Protein AF-A0A819Y120-F1 (afdb_monomer_lite)

Secondary structure (DSSP, 8-state):
-PPPHHHHHHHSPPSSEE----EEPPP-S-TTT-TT-S-EE-----EESS-S-TT-----PPP------

pLDDT: mean 78.43, std 9.14, range [56.34, 92.5]

Radius of gyration: 17.17 Å; chains: 1; bounding box: 37×40×32 Å

InterPro domains:
  IPR009199 PhoPQ-activated pathogenicity-related protein, PqaA type [PF10142] (22-67)
  IPR009199 PhoPQ-activated pathogenicity-related protein, PqaA type [PTHR31497] (3-68)

Organism: NCBI:txid433720

Foldseek 3Di:
DDDDPVNVVVPPDDLFWDWDDKDKDDFQDDCVVDVCRIATDDDTDTDGPDDPPPPDDDDDDDDDDRPDD

Sequence (69 aa):
IYSTSLDDYVNTPDPTYTWKHLITSQQWFNNSFSSRSIWWHYMIITVPNILRR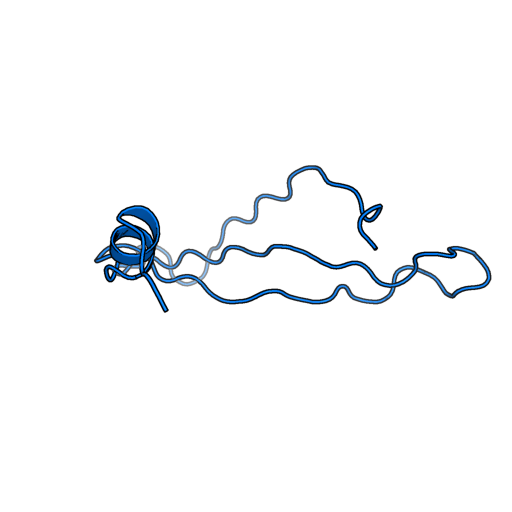SNNAFMLIVGGNNNEP

Structure (mmCIF, N/CA/C/O backbone):
data_AF-A0A819Y120-F1
#
_entry.id   AF-A0A819Y120-F1
#
loop_
_atom_site.group_PDB
_atom_site.id
_atom_site.type_symbol
_atom_site.label_atom_id
_atom_site.label_alt_id
_atom_site.label_comp_id
_atom_site.label_asym_id
_atom_site.label_entity_id
_atom_site.label_seq_id
_atom_site.pdbx_PDB_ins_code
_atom_site.Cartn_x
_atom_site.Cartn_y
_atom_site.Cartn_z
_atom_site.occupancy
_atom_site.B_iso_or_equiv
_atom_site.auth_seq_id
_atom_site.auth_comp_id
_atom_site.auth_asym_id
_atom_site.auth_atom_id
_atom_site.pdbx_PDB_model_num
ATOM 1 N N . ILE A 1 1 ? 9.257 26.740 7.884 1.00 56.34 1 ILE A N 1
ATOM 2 C CA . ILE A 1 1 ? 8.649 25.496 7.357 1.00 56.34 1 ILE A CA 1
ATOM 3 C C . ILE A 1 1 ? 7.152 25.738 7.409 1.00 56.34 1 ILE A C 1
ATOM 5 O O . ILE A 1 1 ? 6.664 26.006 8.497 1.00 56.34 1 ILE A O 1
ATOM 9 N N . TYR A 1 2 ? 6.477 25.813 6.264 1.00 71.00 2 TYR A N 1
ATOM 10 C CA . TYR A 1 2 ? 5.041 26.101 6.205 1.00 71.00 2 TYR A CA 1
ATOM 11 C C . TYR A 1 2 ? 4.288 24.775 6.106 1.00 71.00 2 TYR A C 1
ATOM 13 O O . TYR A 1 2 ? 4.642 23.972 5.244 1.00 71.00 2 TYR A O 1
ATOM 21 N N . SER A 1 3 ? 3.311 24.538 6.985 1.00 79.75 3 SER A N 1
ATOM 22 C CA . SER A 1 3 ? 2.338 23.459 6.800 1.00 79.75 3 SER A CA 1
ATOM 23 C C . SER A 1 3 ? 1.211 23.957 5.902 1.00 79.75 3 SER A C 1
ATOM 25 O O . SER A 1 3 ? 0.825 25.129 5.933 1.00 79.75 3 SER A O 1
ATOM 27 N N . THR A 1 4 ? 0.725 23.072 5.046 1.00 88.81 4 THR A N 1
ATOM 28 C CA . THR A 1 4 ? -0.481 23.285 4.256 1.00 88.81 4 THR A CA 1
ATOM 29 C C . THR A 1 4 ? -1.697 22.770 5.020 1.00 88.81 4 THR A C 1
ATOM 31 O O . THR A 1 4 ? -1.584 21.935 5.915 1.00 88.81 4 THR A O 1
ATOM 34 N N . SER A 1 5 ? -2.892 23.198 4.613 1.00 87.19 5 SER A N 1
ATOM 35 C CA . SER A 1 5 ? -4.140 22.613 5.118 1.00 87.19 5 SER A CA 1
ATOM 36 C C . SER A 1 5 ? -4.248 21.105 4.841 1.00 87.19 5 SER A C 1
ATOM 38 O O . SER A 1 5 ? -4.939 20.396 5.570 1.00 87.19 5 SER A O 1
ATOM 40 N N . LEU A 1 6 ? -3.557 20.602 3.810 1.00 79.94 6 LEU A N 1
ATOM 41 C CA . LEU A 1 6 ? -3.456 19.171 3.535 1.00 79.94 6 LEU A CA 1
ATOM 42 C C . LEU A 1 6 ? -2.571 18.463 4.566 1.00 79.94 6 LEU A C 1
ATOM 44 O O . LEU A 1 6 ? -2.934 17.383 5.021 1.00 79.94 6 LEU A O 1
ATOM 48 N N . ASP A 1 7 ? -1.453 19.071 4.965 1.00 83.62 7 ASP A N 1
ATOM 49 C CA . ASP A 1 7 ? -0.585 18.513 6.005 1.00 83.62 7 ASP A CA 1
ATOM 50 C C . ASP A 1 7 ? -1.332 18.410 7.340 1.00 83.62 7 ASP A C 1
ATOM 52 O O . ASP A 1 7 ? -1.254 17.383 8.010 1.00 83.62 7 ASP A O 1
ATOM 56 N N . ASP A 1 8 ? -2.109 19.431 7.709 1.00 85.44 8 ASP A N 1
ATOM 57 C CA . ASP A 1 8 ? -2.917 19.415 8.936 1.00 85.44 8 ASP A CA 1
ATOM 58 C C . ASP A 1 8 ? -3.983 18.300 8.896 1.00 85.44 8 ASP A C 1
ATOM 60 O O . ASP A 1 8 ? -4.186 17.582 9.880 1.00 85.44 8 ASP A O 1
ATOM 64 N N . TYR A 1 9 ? -4.627 18.097 7.740 1.00 79.56 9 TYR A N 1
ATOM 65 C CA . TYR A 1 9 ? -5.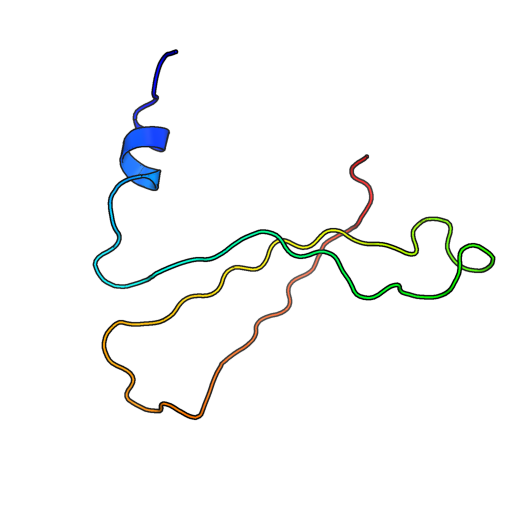591 17.013 7.533 1.00 79.56 9 TYR A CA 1
ATOM 66 C C . TYR A 1 9 ? -4.939 15.627 7.632 1.00 79.56 9 TYR A C 1
ATOM 68 O O . TYR A 1 9 ? -5.426 14.773 8.367 1.00 79.56 9 TYR A O 1
ATOM 76 N N . VAL A 1 10 ? -3.817 15.409 6.941 1.00 76.38 10 VAL A N 1
ATOM 77 C CA . VAL A 1 10 ? -3.085 14.129 6.946 1.00 76.38 10 VAL A CA 1
ATOM 78 C C . VAL A 1 10 ? -2.555 13.786 8.341 1.00 76.38 10 VAL A C 1
ATOM 80 O O . VAL A 1 10 ? -2.528 12.615 8.718 1.00 76.38 10 VAL A O 1
ATOM 83 N N . ASN A 1 11 ? -2.157 14.796 9.119 1.00 79.25 11 ASN A N 1
ATOM 84 C CA . ASN A 1 11 ? -1.667 14.622 10.487 1.00 79.25 11 ASN A CA 1
ATOM 85 C C . ASN A 1 11 ? -2.785 14.506 11.536 1.00 79.25 11 ASN A C 1
ATOM 87 O O . ASN A 1 11 ? -2.496 14.214 12.699 1.00 79.25 11 ASN A O 1
ATOM 91 N N . THR A 1 12 ? -4.050 14.725 11.165 1.00 82.31 12 THR A N 1
ATOM 92 C CA . THR A 1 12 ? -5.176 14.532 12.082 1.00 82.31 12 THR A CA 1
ATOM 93 C C . THR A 1 12 ? -5.330 13.035 12.386 1.00 82.31 12 THR A C 1
ATOM 95 O O . THR A 1 12 ? -5.471 12.244 11.452 1.00 82.31 12 THR A O 1
ATOM 98 N N . PRO A 1 13 ? -5.321 12.605 13.665 1.00 75.75 13 PRO A N 1
ATOM 99 C CA . PRO A 1 13 ? -5.504 11.199 14.010 1.00 75.75 13 PRO A CA 1
ATOM 100 C C . PRO A 1 13 ? -6.853 10.677 13.502 1.00 75.75 13 PRO A C 1
ATOM 102 O O . PRO A 1 13 ? -7.905 11.187 13.890 1.00 75.75 13 PRO A O 1
ATOM 105 N N . ASP A 1 14 ? -6.828 9.650 12.653 1.00 70.38 14 ASP A N 1
ATOM 106 C CA . ASP A 1 14 ? -8.046 8.988 12.190 1.00 70.38 14 ASP A CA 1
ATOM 107 C C . ASP A 1 14 ? -8.601 8.099 13.328 1.00 70.38 14 ASP A C 1
ATOM 109 O O . ASP A 1 14 ? -7.913 7.188 13.801 1.00 70.38 14 ASP A O 1
ATOM 113 N N . PRO A 1 15 ? -9.841 8.337 13.801 1.00 72.06 15 PRO A N 1
ATOM 114 C CA . PRO A 1 15 ? -10.444 7.588 14.904 1.00 72.06 15 PRO A CA 1
ATOM 115 C C . PRO A 1 15 ? -10.927 6.190 14.495 1.00 72.06 15 PRO A C 1
ATOM 117 O O . PRO A 1 15 ? -11.571 5.509 15.289 1.00 72.06 15 PRO A O 1
ATOM 120 N N . THR A 1 16 ? -10.678 5.773 13.259 1.00 67.00 16 THR A N 1
ATOM 121 C CA . THR A 1 16 ? -11.177 4.541 12.646 1.00 67.00 16 THR A CA 1
ATOM 122 C C . THR A 1 16 ? -10.031 3.658 12.173 1.00 67.00 16 THR A C 1
ATOM 124 O O . THR A 1 16 ? -10.147 2.436 12.270 1.00 67.00 16 THR A O 1
ATOM 127 N N . TYR A 1 17 ? -8.934 4.251 11.694 1.00 64.25 17 TYR A N 1
ATOM 128 C CA . TYR A 1 17 ? -7.867 3.540 10.997 1.00 64.25 17 TYR A CA 1
ATOM 129 C C . TYR A 1 17 ? -6.462 4.007 11.397 1.00 64.25 17 TYR A C 1
ATOM 131 O O . TYR A 1 17 ? -6.201 5.184 11.598 1.00 64.25 17 TYR A O 1
ATOM 139 N N . THR A 1 18 ? -5.510 3.076 11.456 1.00 66.00 18 THR A N 1
ATOM 140 C CA . THR A 1 18 ? -4.071 3.376 11.594 1.00 66.00 18 THR A CA 1
ATOM 141 C C . THR A 1 18 ? -3.314 2.817 10.393 1.00 66.00 18 THR A C 1
ATOM 143 O O . THR A 1 18 ? -3.599 1.686 10.000 1.00 66.00 18 THR A O 1
ATOM 146 N N . TRP A 1 19 ? -2.343 3.568 9.852 1.00 59.62 19 TRP A N 1
ATOM 147 C CA . TRP A 1 19 ? -1.504 3.182 8.707 1.00 59.62 19 TRP A CA 1
ATOM 148 C C . TRP A 1 19 ? -0.013 3.070 9.061 1.00 59.62 19 TRP A C 1
ATOM 150 O O . TRP A 1 19 ? 0.467 3.708 9.997 1.00 59.62 19 TRP A O 1
ATOM 160 N N . LYS A 1 20 ? 0.737 2.225 8.333 1.00 57.41 20 LYS A N 1
ATOM 161 C CA . LYS A 1 20 ? 2.191 2.037 8.509 1.00 57.41 20 LYS A CA 1
ATOM 162 C C . LYS A 1 20 ? 2.937 1.855 7.177 1.00 57.41 20 LYS A C 1
ATOM 164 O O . LYS A 1 20 ? 2.615 0.941 6.435 1.00 57.41 20 LYS A O 1
ATOM 169 N N . HIS A 1 21 ? 3.947 2.718 7.012 1.00 57.59 21 HIS A N 1
ATOM 170 C CA . HIS A 1 21 ? 5.268 2.653 6.350 1.00 57.59 21 HIS A CA 1
ATOM 171 C C 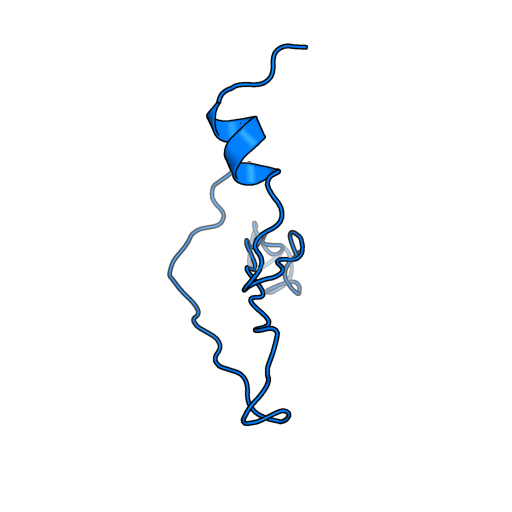. HIS A 1 21 ? 5.495 1.957 4.989 1.00 57.59 21 HIS A C 1
ATOM 173 O O . HIS A 1 21 ? 4.964 0.893 4.691 1.00 57.59 21 HIS A O 1
ATOM 179 N N . LEU A 1 22 ? 6.416 2.552 4.214 1.00 57.84 22 LEU A N 1
ATOM 180 C CA . LEU A 1 22 ? 6.997 1.979 2.998 1.00 57.84 22 LEU A CA 1
ATOM 181 C C . LEU A 1 22 ? 7.728 0.668 3.295 1.00 57.84 22 LEU A C 1
ATOM 183 O O . LEU A 1 22 ? 8.429 0.547 4.301 1.00 57.84 22 LEU A O 1
ATOM 187 N N . ILE A 1 23 ? 7.610 -0.282 2.372 1.00 66.81 23 ILE A N 1
ATOM 188 C CA . ILE A 1 23 ? 8.326 -1.553 2.432 1.00 66.81 23 ILE A CA 1
ATOM 189 C C . ILE A 1 23 ? 9.110 -1.774 1.141 1.00 66.81 23 ILE A C 1
ATOM 191 O O . ILE A 1 23 ? 8.665 -1.439 0.040 1.00 66.81 23 ILE A O 1
ATOM 195 N N . THR A 1 24 ? 10.297 -2.347 1.285 1.00 69.12 24 THR A N 1
ATOM 196 C CA . THR A 1 24 ? 11.120 -2.791 0.161 1.00 69.12 24 THR A CA 1
ATOM 197 C C . THR A 1 24 ? 10.719 -4.212 -0.222 1.00 69.12 24 THR A C 1
ATOM 199 O O . THR A 1 24 ? 10.382 -5.023 0.644 1.00 69.12 24 THR A O 1
ATOM 202 N N . SER A 1 25 ? 10.731 -4.523 -1.516 1.00 68.38 25 SER A N 1
ATOM 203 C CA . SER A 1 25 ? 10.398 -5.858 -2.005 1.00 68.38 25 SER A CA 1
ATOM 204 C C . SER A 1 25 ? 11.397 -6.907 -1.517 1.00 68.38 25 SER A C 1
ATOM 206 O O . SER A 1 25 ? 12.569 -6.625 -1.259 1.00 68.38 25 SER A O 1
ATOM 208 N N . GLN A 1 26 ? 10.957 -8.165 -1.499 1.00 70.56 26 GLN A N 1
ATOM 209 C CA . GLN A 1 26 ? 11.896 -9.273 -1.636 1.00 70.56 26 GLN A CA 1
ATOM 210 C C . GLN A 1 26 ? 12.512 -9.212 -3.043 1.00 70.56 26 GLN A C 1
ATOM 212 O O . GLN A 1 26 ? 11.813 -8.892 -4.008 1.00 70.56 26 GLN A O 1
ATOM 217 N N . GLN A 1 27 ? 13.818 -9.463 -3.163 1.00 78.06 27 GLN A N 1
ATOM 218 C CA . GLN A 1 27 ? 14.518 -9.359 -4.442 1.00 78.06 27 GLN A CA 1
ATOM 219 C C . GLN A 1 27 ? 13.912 -10.326 -5.475 1.00 78.06 27 GLN A C 1
ATOM 221 O O . GLN A 1 27 ? 13.898 -11.541 -5.267 1.00 78.06 27 GLN A O 1
ATOM 226 N N . TRP A 1 28 ? 13.436 -9.790 -6.599 1.00 70.06 28 TRP A N 1
ATOM 227 C CA . TRP A 1 28 ? 12.938 -10.572 -7.723 1.00 70.06 28 TRP A CA 1
ATOM 228 C C . TRP A 1 28 ? 14.050 -10.810 -8.743 1.00 70.06 28 TRP A C 1
ATOM 230 O O . TRP A 1 28 ? 14.457 -9.895 -9.462 1.00 70.06 28 TRP A O 1
ATOM 240 N N . PHE A 1 29 ? 14.508 -12.064 -8.816 1.00 71.56 29 PHE A N 1
ATOM 241 C CA . PHE A 1 29 ? 15.646 -12.488 -9.636 1.00 71.56 29 PHE A CA 1
ATOM 242 C C . PHE A 1 29 ? 16.954 -11.749 -9.294 1.00 71.56 29 PHE A C 1
ATOM 244 O O . PHE A 1 29 ? 16.991 -10.764 -8.564 1.00 71.56 29 PHE A O 1
ATOM 251 N N . ASN A 1 30 ? 18.088 -12.248 -9.777 1.00 81.50 30 ASN A N 1
ATOM 252 C CA . ASN A 1 30 ? 19.352 -11.535 -9.602 1.00 81.50 30 ASN A CA 1
ATOM 253 C C . ASN A 1 30 ? 19.561 -10.505 -10.733 1.00 81.50 30 ASN A C 1
ATOM 255 O O . ASN A 1 30 ? 18.833 -10.472 -11.732 1.00 81.50 30 ASN A O 1
ATOM 259 N N . ASN A 1 31 ? 20.608 -9.694 -10.594 1.00 83.06 31 ASN A N 1
ATOM 260 C CA . ASN A 1 31 ? 20.906 -8.622 -11.544 1.00 83.06 31 ASN A CA 1
ATOM 261 C C . ASN A 1 31 ? 21.321 -9.120 -12.941 1.00 83.06 31 ASN A C 1
ATOM 263 O O . ASN A 1 31 ? 21.426 -8.303 -13.850 1.00 83.06 31 ASN A O 1
ATOM 267 N N . SER A 1 32 ? 21.547 -10.427 -13.142 1.00 86.25 32 SER A N 1
ATOM 268 C CA . SER A 1 32 ? 21.832 -10.970 -14.477 1.00 86.25 32 SER A CA 1
ATOM 269 C C . SER A 1 32 ? 20.576 -11.174 -15.323 1.00 86.25 32 SER A C 1
ATOM 271 O O . SER A 1 32 ? 20.690 -11.333 -16.533 1.00 86.25 32 SER A O 1
ATOM 273 N N . PHE A 1 33 ? 19.390 -11.172 -14.708 1.00 83.38 33 PHE A N 1
ATOM 274 C CA . PHE A 1 33 ? 18.111 -11.360 -15.405 1.00 83.38 33 PHE A CA 1
ATOM 275 C C . PHE A 1 33 ? 17.192 -10.143 -15.316 1.00 83.38 33 PHE A C 1
ATOM 277 O O . PHE A 1 33 ? 16.353 -9.950 -16.191 1.00 83.38 33 PHE A O 1
ATOM 2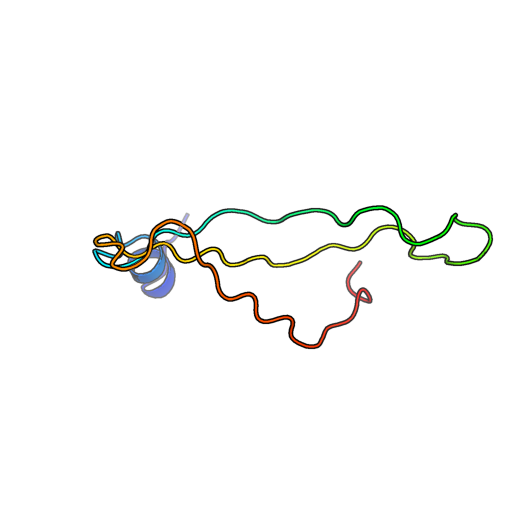84 N N . SER A 1 34 ? 17.351 -9.311 -14.285 1.00 83.94 34 SER A N 1
ATOM 285 C CA . SER A 1 34 ? 16.602 -8.066 -14.147 1.00 83.94 34 SER A CA 1
ATOM 286 C C . SER A 1 34 ? 17.513 -6.957 -13.648 1.00 83.94 34 SER A C 1
ATOM 288 O O . SER A 1 34 ? 18.058 -7.033 -12.549 1.00 83.94 34 SER A O 1
ATOM 290 N N . SER A 1 35 ? 17.630 -5.883 -14.427 1.00 83.56 35 SER A N 1
ATOM 291 C CA . SER A 1 35 ? 18.329 -4.664 -14.006 1.00 83.56 35 SER A CA 1
ATOM 292 C C . SER A 1 35 ? 17.609 -3.923 -12.871 1.00 83.56 35 SER A C 1
ATOM 294 O O . SER A 1 35 ? 18.183 -3.015 -12.276 1.00 83.56 35 SER A O 1
ATOM 296 N N . ARG A 1 36 ? 16.368 -4.317 -12.547 1.00 79.75 36 ARG A N 1
ATOM 297 C CA . ARG A 1 36 ? 15.541 -3.778 -11.460 1.00 79.75 36 ARG A CA 1
ATOM 298 C C . ARG A 1 36 ? 15.024 -4.927 -10.598 1.00 79.75 36 ARG A C 1
ATOM 300 O O . ARG A 1 36 ? 13.837 -5.245 -10.606 1.00 79.75 36 ARG A O 1
ATOM 307 N N . SER A 1 37 ? 15.939 -5.606 -9.915 1.00 84.00 37 SER A N 1
ATOM 308 C CA . SER A 1 37 ? 15.633 -6.766 -9.069 1.00 84.00 37 SER A CA 1
ATOM 309 C C . SER A 1 37 ? 15.046 -6.387 -7.701 1.00 84.00 37 SER A C 1
ATOM 311 O O . SER A 1 37 ? 14.387 -7.207 -7.068 1.00 84.00 37 SER A O 1
ATOM 313 N N . ILE A 1 38 ? 15.234 -5.142 -7.254 1.00 81.94 38 ILE A N 1
ATOM 314 C CA . ILE A 1 38 ? 14.669 -4.593 -6.012 1.00 81.94 38 ILE A CA 1
ATOM 315 C C . ILE A 1 38 ? 13.600 -3.559 -6.367 1.00 81.94 38 ILE A C 1
ATOM 317 O O . ILE A 1 38 ? 13.844 -2.671 -7.188 1.00 81.94 38 ILE A O 1
ATOM 321 N N . TRP A 1 39 ? 12.409 -3.699 -5.783 1.00 80.69 39 TRP A N 1
ATOM 322 C CA . TRP A 1 39 ? 11.262 -2.822 -6.022 1.00 80.69 39 TRP A CA 1
ATOM 323 C C . TRP A 1 39 ? 10.860 -2.103 -4.737 1.00 80.69 39 TRP A C 1
ATOM 325 O O . TRP A 1 39 ? 10.957 -2.654 -3.638 1.00 80.69 39 TRP A O 1
ATOM 335 N N . TRP A 1 40 ? 10.384 -0.871 -4.880 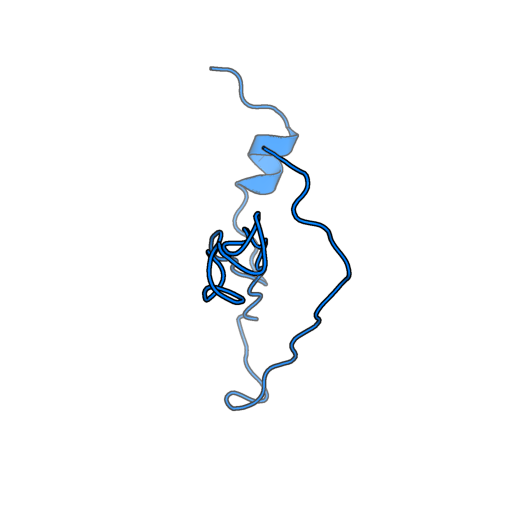1.00 77.25 40 TRP A N 1
ATOM 336 C CA . TRP A 1 40 ? 9.742 -0.139 -3.794 1.00 77.25 40 TRP A CA 1
ATOM 337 C C . TRP A 1 40 ? 8.232 -0.314 -3.884 1.00 77.25 40 TRP A C 1
ATOM 339 O O . TRP A 1 40 ? 7.656 -0.286 -4.973 1.00 77.25 40 TRP A O 1
ATOM 349 N N . HIS A 1 41 ? 7.583 -0.509 -2.737 1.00 77.25 41 HIS A N 1
ATOM 350 C CA . HIS A 1 41 ? 6.137 -0.656 -2.676 1.00 77.25 41 HIS A CA 1
ATOM 351 C C . HIS A 1 41 ? 5.534 0.303 -1.657 1.00 77.25 41 HIS A C 1
ATOM 353 O O . HIS A 1 41 ? 5.992 0.419 -0.516 1.00 77.25 41 HIS A O 1
ATOM 359 N N . TYR A 1 42 ? 4.433 0.927 -2.063 1.00 77.69 42 TYR A N 1
ATOM 360 C CA . TYR A 1 42 ? 3.505 1.544 -1.132 1.00 77.69 42 TYR A CA 1
ATOM 361 C C . TYR A 1 42 ? 2.611 0.454 -0.548 1.00 77.69 42 TYR A C 1
ATOM 363 O O . TYR A 1 42 ? 1.846 -0.188 -1.268 1.00 77.69 42 TYR A O 1
ATOM 371 N N . MET A 1 43 ? 2.712 0.239 0.761 1.00 80.31 43 MET A N 1
ATOM 372 C CA . MET A 1 43 ? 1.790 -0.609 1.504 1.00 80.31 43 MET A CA 1
ATOM 373 C C . MET A 1 43 ? 0.954 0.271 2.422 1.00 80.31 43 MET A C 1
ATOM 375 O O . MET A 1 43 ? 1.481 1.061 3.201 1.00 80.31 43 MET A O 1
ATOM 379 N N . ILE A 1 44 ? -0.362 0.113 2.331 1.00 80.44 44 ILE A N 1
ATOM 380 C CA . ILE A 1 44 ? -1.303 0.732 3.255 1.00 80.44 44 ILE A CA 1
ATOM 381 C C . ILE A 1 44 ? -1.895 -0.395 4.087 1.00 80.44 44 ILE A C 1
ATOM 383 O O . ILE A 1 44 ? -2.574 -1.281 3.572 1.00 80.44 44 ILE A O 1
ATOM 387 N N . ILE A 1 45 ? -1.600 -0.369 5.381 1.00 83.25 45 ILE A N 1
ATOM 388 C CA . ILE A 1 45 ? -2.222 -1.254 6.361 1.00 83.25 45 ILE A CA 1
ATOM 389 C C . ILE A 1 45 ? -3.343 -0.459 7.009 1.00 83.25 45 ILE A C 1
ATOM 391 O O . ILE A 1 45 ? -3.125 0.672 7.415 1.00 83.25 45 ILE A O 1
ATOM 395 N N . THR A 1 46 ? -4.531 -1.039 7.107 1.00 82.62 46 THR A N 1
ATOM 396 C CA . THR A 1 46 ? -5.695 -0.378 7.691 1.00 82.62 46 THR A CA 1
ATOM 397 C C . THR A 1 46 ? -6.297 -1.315 8.725 1.00 82.62 46 THR A C 1
ATOM 399 O O . THR A 1 46 ? -6.927 -2.313 8.376 1.00 82.62 46 THR A O 1
ATOM 402 N N . VAL A 1 47 ? -6.067 -1.023 10.006 1.00 84.19 47 VAL A N 1
ATOM 403 C CA . VAL A 1 47 ? -6.606 -1.819 11.119 1.00 84.19 47 VAL A CA 1
ATOM 404 C C . VAL A 1 47 ? -7.776 -1.063 11.748 1.00 84.19 47 VAL A C 1
ATOM 406 O O . VAL A 1 47 ? -7.552 0.034 12.258 1.00 84.19 47 VAL A O 1
ATOM 409 N N . PRO A 1 48 ? -9.009 -1.601 11.715 1.00 82.75 48 PRO A N 1
ATOM 410 C CA . PRO A 1 48 ? -10.136 -0.977 12.387 1.00 82.75 48 PRO A CA 1
ATOM 411 C C . PRO A 1 48 ? -10.054 -1.179 13.902 1.00 82.75 48 PRO A C 1
ATOM 413 O O . PRO A 1 48 ? -9.637 -2.236 14.377 1.00 82.75 48 PRO A O 1
ATOM 416 N N . ASN A 1 49 ? -10.541 -0.197 14.661 1.00 79.25 49 ASN A N 1
ATOM 417 C CA . ASN A 1 49 ? -10.504 -0.218 16.131 1.00 79.25 49 ASN A CA 1
ATOM 418 C C . ASN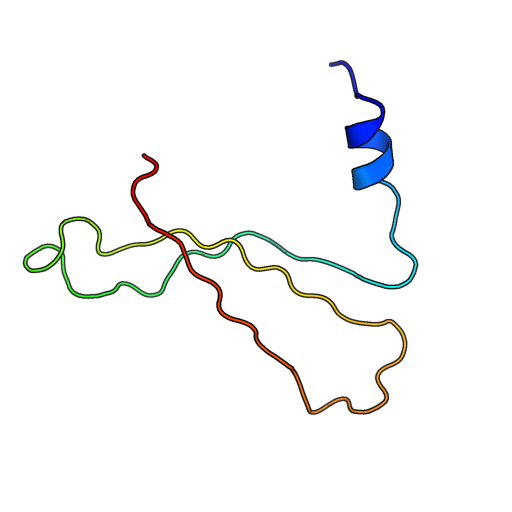 A 1 49 ? -11.289 -1.368 16.778 1.00 79.25 49 ASN A C 1
ATOM 420 O O . ASN A 1 49 ? -11.003 -1.755 17.909 1.00 79.25 49 ASN A O 1
ATOM 424 N N . ILE A 1 50 ? -12.278 -1.929 16.075 1.00 85.31 50 ILE A N 1
ATOM 425 C CA . ILE A 1 50 ? -13.059 -3.078 16.541 1.00 85.31 50 ILE A CA 1
ATOM 426 C C . ILE A 1 50 ? -12.969 -4.188 15.495 1.00 85.31 50 ILE A C 1
ATOM 428 O O . ILE A 1 50 ? -13.586 -4.123 14.429 1.00 85.31 50 ILE A O 1
ATOM 432 N N . LEU A 1 51 ? -12.224 -5.244 15.818 1.00 86.50 51 LEU A N 1
ATOM 433 C CA . LEU A 1 51 ? -12.077 -6.418 14.963 1.00 86.50 51 LEU A CA 1
ATOM 434 C C . LEU A 1 51 ? -13.211 -7.413 15.226 1.00 86.50 51 LEU A C 1
ATOM 436 O O . LEU A 1 51 ? -13.239 -8.082 16.254 1.00 86.50 51 LEU A O 1
ATOM 440 N N . ARG A 1 52 ? -14.131 -7.568 14.266 1.00 88.75 52 ARG A N 1
ATOM 441 C CA . ARG A 1 52 ? -15.159 -8.630 14.320 1.00 88.75 52 ARG A CA 1
ATOM 442 C C . ARG A 1 52 ? -14.610 -10.021 13.988 1.00 88.75 52 ARG A C 1
ATOM 444 O O . ARG A 1 52 ? -15.212 -11.021 14.361 1.00 88.75 52 ARG A O 1
ATOM 451 N N . ARG A 1 53 ? -13.498 -10.086 13.250 1.00 89.81 53 ARG A N 1
ATOM 452 C CA . ARG A 1 53 ? -12.791 -11.317 12.870 1.00 89.81 53 ARG A CA 1
ATOM 453 C C . ARG A 1 53 ? -11.289 -11.058 12.950 1.00 89.81 53 ARG A C 1
ATOM 455 O O . ARG A 1 53 ? -10.717 -10.505 12.021 1.00 89.81 53 ARG A O 1
ATOM 462 N N . SER A 1 54 ? -10.662 -11.427 14.063 1.00 88.81 54 SER A N 1
ATOM 463 C CA . SER A 1 54 ? -9.246 -11.126 14.329 1.00 88.81 54 SER A CA 1
ATOM 464 C C . SER A 1 54 ? -8.257 -11.930 13.480 1.00 88.81 54 SER A C 1
ATOM 466 O O . SER A 1 54 ? -7.101 -11.542 13.370 1.00 88.81 54 SER A O 1
ATOM 468 N N . ASN A 1 55 ? -8.698 -13.041 12.881 1.00 92.50 55 ASN A N 1
ATOM 469 C CA . ASN A 1 55 ? -7.818 -13.993 12.190 1.00 92.50 55 ASN A CA 1
ATOM 470 C C . ASN A 1 55 ? -7.951 -13.919 10.660 1.00 92.50 55 ASN A C 1
ATOM 472 O O . ASN A 1 55 ? -7.501 -14.816 9.951 1.00 92.50 55 ASN A O 1
ATOM 476 N N . ASN A 1 56 ? -8.617 -12.886 10.142 1.00 90.31 56 ASN A N 1
ATOM 477 C CA . ASN A 1 56 ? -8.813 -12.687 8.714 1.00 90.31 56 ASN A CA 1
ATOM 478 C C . ASN A 1 56 ? -8.310 -11.303 8.316 1.00 90.31 56 ASN A C 1
ATOM 480 O O . ASN A 1 56 ? -8.557 -10.322 9.011 1.00 90.31 56 ASN A O 1
ATOM 484 N N . ALA A 1 57 ? -7.665 -11.230 7.158 1.00 88.88 57 ALA A N 1
ATOM 485 C CA . ALA A 1 57 ? -7.285 -9.983 6.519 1.00 88.88 57 ALA A CA 1
ATOM 486 C C . ALA A 1 57 ? -7.657 -10.044 5.037 1.00 88.88 57 ALA A C 1
ATOM 488 O O . ALA A 1 57 ? -7.749 -11.124 4.450 1.00 88.88 57 ALA A O 1
ATOM 489 N N . PHE A 1 58 ? -7.871 -8.875 4.444 1.00 90.12 58 PHE A N 1
ATOM 490 C CA . PHE A 1 58 ? -8.025 -8.713 3.007 1.00 90.12 58 PHE A CA 1
ATOM 491 C C . PHE A 1 58 ? -6.796 -7.982 2.475 1.00 90.12 58 PHE A C 1
ATOM 493 O O . PHE A 1 58 ? -6.412 -6.948 3.017 1.00 90.12 58 PHE A O 1
ATOM 500 N N . MET A 1 59 ? -6.187 -8.526 1.426 1.00 90.25 59 MET A N 1
ATOM 501 C CA . MET A 1 59 ? -5.081 -7.893 0.721 1.00 90.25 59 MET A CA 1
ATOM 502 C C . MET A 1 59 ? -5.530 -7.588 -0.701 1.00 90.25 59 MET A C 1
ATOM 504 O O . MET A 1 59 ? -5.917 -8.494 -1.439 1.00 90.25 59 MET A O 1
ATOM 508 N N . LEU A 1 60 ? -5.447 -6.315 -1.078 1.00 88.44 60 LEU A N 1
ATOM 509 C CA . LEU A 1 60 ? -5.636 -5.869 -2.448 1.00 88.44 60 LEU A CA 1
ATOM 510 C C . LEU A 1 60 ? -4.277 -5.502 -3.032 1.00 88.44 60 LEU A C 1
ATOM 512 O O . LEU A 1 60 ? -3.630 -4.570 -2.561 1.00 88.44 60 LEU A O 1
ATOM 516 N N . ILE A 1 61 ? -3.862 -6.231 -4.064 1.00 87.31 61 ILE A N 1
ATOM 517 C CA . ILE A 1 61 ? -2.698 -5.877 -4.872 1.00 87.31 61 ILE A CA 1
ATOM 518 C C . ILE A 1 61 ? -3.221 -5.159 -6.110 1.00 87.31 61 ILE A C 1
ATOM 520 O O . ILE A 1 61 ? -4.016 -5.714 -6.868 1.00 87.31 61 ILE A O 1
ATOM 524 N N . VAL A 1 62 ? -2.790 -3.917 -6.290 1.00 84.75 62 VAL A N 1
ATOM 525 C CA . VAL A 1 62 ? -3.103 -3.104 -7.469 1.00 84.75 62 VAL A CA 1
ATOM 526 C C . VAL A 1 62 ? -1.910 -3.072 -8.427 1.00 84.75 62 VAL A C 1
ATOM 528 O O . VAL A 1 62 ? -0.830 -3.572 -8.114 1.00 84.75 62 VAL A O 1
ATOM 531 N N . GLY A 1 63 ? -2.114 -2.513 -9.619 1.00 81.44 63 GLY A N 1
ATOM 532 C CA . GLY A 1 63 ? -1.042 -2.331 -10.597 1.00 81.44 63 GLY A CA 1
ATOM 533 C C . GLY A 1 63 ? -0.041 -1.246 -10.190 1.00 81.44 63 GLY A C 1
ATOM 534 O O . GLY A 1 63 ? -0.326 -0.386 -9.361 1.00 81.44 63 GLY A O 1
ATOM 535 N N . GLY A 1 64 ? 1.130 -1.277 -10.818 1.00 80.31 64 GLY A N 1
ATOM 536 C CA . GLY A 1 64 ? 2.199 -0.302 -10.631 1.00 80.31 64 GLY A CA 1
ATOM 537 C C . GLY A 1 64 ? 3.391 -0.635 -11.521 1.00 80.31 64 GLY A C 1
ATOM 538 O O . GLY A 1 64 ? 3.387 -1.636 -12.239 1.00 80.31 64 GLY A O 1
ATOM 539 N N . ASN A 1 65 ? 4.415 0.207 -11.485 1.00 81.06 65 ASN A N 1
ATOM 540 C CA . ASN A 1 65 ? 5.696 -0.057 -12.127 1.00 81.06 65 ASN A CA 1
ATOM 541 C C . ASN A 1 65 ? 6.828 0.447 -11.223 1.00 81.06 65 ASN A C 1
ATOM 543 O O . ASN A 1 65 ? 6.585 1.217 -10.301 1.00 81.06 65 ASN A O 1
ATOM 547 N N . ASN A 1 66 ? 8.052 0.009 -11.496 1.00 80.88 66 ASN A N 1
ATOM 548 C CA . ASN A 1 66 ? 9.250 0.418 -10.763 1.00 80.88 66 ASN A CA 1
ATOM 549 C C . ASN A 1 66 ? 10.158 1.264 -11.662 1.00 80.88 66 ASN A C 1
ATOM 551 O O . ASN A 1 66 ? 11.350 0.986 -11.784 1.00 80.88 66 ASN A O 1
ATOM 555 N N . ASN A 1 67 ? 9.570 2.220 -12.393 1.00 80.62 67 ASN A N 1
ATOM 556 C CA . ASN A 1 67 ? 10.304 3.084 -13.323 1.00 80.62 67 ASN A CA 1
ATOM 557 C C . ASN A 1 67 ? 10.835 4.359 -12.664 1.00 80.62 67 ASN A C 1
ATOM 559 O O . ASN A 1 67 ? 11.690 5.022 -13.250 1.00 80.62 67 ASN A O 1
ATOM 563 N N . GLU A 1 68 ? 10.342 4.694 -11.476 1.00 71.25 68 GLU A N 1
ATOM 564 C CA . GLU A 1 68 ? 10.831 5.822 -10.690 1.00 71.25 68 GLU A CA 1
ATOM 565 C C . GLU A 1 68 ? 12.292 5.560 -10.254 1.00 71.25 68 GLU A C 1
ATOM 567 O O . GLU A 1 68 ? 12.652 4.399 -10.015 1.00 71.25 68 GLU A O 1
ATOM 572 N N . PRO A 1 69 ? 13.164 6.588 -10.293 1.00 59.19 69 PRO A N 1
ATOM 573 C CA . PRO A 1 69 ? 14.582 6.460 -9.954 1.00 59.19 69 PRO A CA 1
ATOM 574 C C . PRO A 1 69 ? 14.835 6.194 -8.466 1.00 59.19 69 PRO A C 1
ATOM 576 O O . PRO A 1 69 ? 14.068 6.710 -7.623 1.00 59.19 69 PRO A O 1
#